Protein AF-A0A3M2M8I0-F1 (afdb_monomer)

Foldseek 3Di:
DDPDDDDDFDADDLVVLLVLLVVLLCVLPVPDCLSVVCVVLSSVLCVLLVSGNVSSNVLSVVCSVDVVPNPCSVVVSVVVSVVPPDPPDDDPPPPPPDDDDDD

Mean predicted aligned error: 13.21 Å

Structure (mmCIF, N/CA/C/O backbone):
data_AF-A0A3M2M8I0-F1
#
_entry.id   AF-A0A3M2M8I0-F1
#
loop_
_atom_site.group_PDB
_atom_site.id
_atom_site.type_symbol
_atom_site.label_atom_id
_atom_site.label_alt_id
_atom_site.label_comp_id
_atom_site.label_asym_id
_atom_site.label_entity_id
_atom_site.label_seq_id
_atom_site.pdbx_PDB_ins_code
_atom_site.Cartn_x
_atom_site.Cartn_y
_atom_site.Cartn_z
_atom_site.occupancy
_atom_site.B_iso_or_equiv
_atom_site.auth_seq_id
_atom_site.auth_comp_id
_atom_site.auth_asym_id
_atom_site.auth_atom_id
_atom_site.pdbx_PDB_model_num
ATOM 1 N N . MET A 1 1 ? 10.550 27.107 -19.461 1.00 54.69 1 MET A N 1
ATOM 2 C CA . MET A 1 1 ? 11.331 25.862 -19.621 1.00 54.69 1 MET A CA 1
ATOM 3 C C . MET A 1 1 ? 10.896 24.905 -18.528 1.00 54.69 1 MET A C 1
ATOM 5 O O . MET A 1 1 ? 10.875 25.328 -17.379 1.00 54.69 1 MET A O 1
ATOM 9 N N . LEU A 1 2 ? 10.477 23.684 -18.865 1.00 64.69 2 LEU A N 1
ATOM 10 C CA . LEU A 1 2 ? 10.094 22.686 -17.864 1.00 64.69 2 LEU A CA 1
ATOM 11 C C . LEU A 1 2 ? 11.384 22.098 -17.274 1.00 64.69 2 LEU A C 1
ATOM 13 O O . LEU A 1 2 ? 12.139 21.445 -17.990 1.00 64.69 2 LEU A O 1
ATOM 17 N N . ASN A 1 3 ? 11.668 22.367 -16.000 1.00 69.38 3 ASN A N 1
ATOM 18 C CA . ASN A 1 3 ? 12.804 21.767 -15.299 1.00 69.38 3 ASN A CA 1
ATOM 19 C C . ASN A 1 3 ? 12.430 20.347 -14.841 1.00 69.38 3 ASN A C 1
ATOM 21 O O . ASN A 1 3 ? 12.196 20.113 -13.658 1.00 69.38 3 ASN A O 1
ATOM 25 N N . ALA A 1 4 ? 12.287 19.423 -15.791 1.00 75.56 4 ALA A N 1
ATOM 26 C CA . ALA A 1 4 ? 12.035 18.017 -15.497 1.00 75.56 4 ALA A CA 1
ATOM 27 C C . ALA 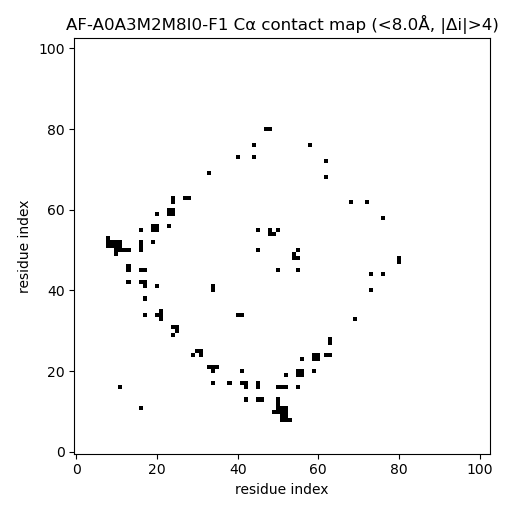A 1 4 ? 13.370 17.283 -15.304 1.00 75.56 4 ALA A C 1
ATOM 29 O O . ALA A 1 4 ? 14.261 17.372 -16.148 1.00 75.56 4 ALA A O 1
ATOM 30 N N . ARG A 1 5 ? 13.510 16.557 -14.190 1.00 66.75 5 ARG A N 1
ATOM 31 C CA . ARG A 1 5 ? 14.653 15.677 -13.917 1.00 66.75 5 ARG A CA 1
ATOM 32 C C . ARG A 1 5 ? 14.195 14.229 -14.016 1.00 66.75 5 ARG A C 1
ATOM 34 O O . ARG A 1 5 ? 13.157 13.885 -13.460 1.00 66.75 5 ARG A O 1
ATOM 41 N N . LEU A 1 6 ? 14.981 13.398 -14.696 1.00 63.91 6 LEU A N 1
ATOM 42 C CA . LEU A 1 6 ? 14.779 11.954 -14.687 1.00 63.91 6 LEU A CA 1
ATOM 43 C C . LEU A 1 6 ? 15.200 11.421 -13.311 1.00 63.91 6 LEU A C 1
ATOM 45 O O . LEU A 1 6 ? 16.358 11.570 -12.919 1.00 63.91 6 LEU A O 1
ATOM 49 N N . LEU A 1 7 ? 14.243 10.868 -12.574 1.00 67.94 7 LEU A N 1
ATOM 50 C CA . LEU A 1 7 ? 14.466 10.128 -11.337 1.00 67.94 7 LEU A CA 1
ATOM 51 C C . LEU A 1 7 ? 14.301 8.653 -11.671 1.00 67.94 7 LEU A C 1
ATOM 53 O O . LEU A 1 7 ? 13.223 8.243 -12.097 1.00 67.94 7 LEU A O 1
ATOM 57 N N . ASP A 1 8 ? 15.378 7.893 -11.508 1.00 58.31 8 ASP A N 1
ATOM 58 C CA . ASP A 1 8 ? 15.303 6.440 -11.561 1.00 58.31 8 ASP A CA 1
ATOM 59 C C . ASP A 1 8 ? 14.762 5.968 -10.212 1.00 58.31 8 ASP A C 1
ATOM 61 O O . ASP A 1 8 ? 15.422 6.102 -9.178 1.00 58.31 8 ASP A O 1
ATOM 65 N N . LEU A 1 9 ? 13.494 5.568 -10.211 1.00 67.31 9 LEU A N 1
ATOM 66 C CA . LEU A 1 9 ? 12.818 5.049 -9.034 1.00 67.31 9 LEU A CA 1
ATOM 67 C C . LEU A 1 9 ? 12.840 3.536 -9.159 1.00 67.31 9 LEU A C 1
ATOM 69 O O . LEU A 1 9 ? 12.106 2.971 -9.971 1.00 67.31 9 LEU A O 1
ATOM 73 N N . ASP A 1 10 ? 13.716 2.917 -8.375 1.00 69.19 10 ASP A N 1
ATOM 74 C CA . ASP A 1 10 ? 13.863 1.470 -8.355 1.00 69.19 10 ASP A CA 1
ATOM 75 C C . ASP A 1 10 ? 12.550 0.799 -7.925 1.00 69.19 10 ASP A C 1
ATOM 77 O O . ASP A 1 10 ? 11.731 1.380 -7.199 1.00 69.19 10 ASP A O 1
ATOM 81 N N . VAL A 1 11 ? 12.332 -0.419 -8.409 1.00 81.38 11 VAL A N 1
ATOM 82 C CA . VAL A 1 11 ? 11.110 -1.179 -8.125 1.00 81.38 11 VAL A CA 1
ATOM 83 C C . VAL A 1 11 ? 11.193 -1.726 -6.701 1.00 81.38 11 VAL A C 1
ATOM 85 O O . VAL A 1 11 ? 12.190 -2.342 -6.327 1.00 81.38 11 VAL A O 1
ATOM 88 N N . LEU A 1 12 ? 10.147 -1.511 -5.904 1.00 85.69 12 LEU A N 1
ATOM 89 C CA . LEU A 1 12 ? 10.071 -2.068 -4.556 1.00 85.69 12 LEU A CA 1
ATOM 90 C C . LEU A 1 12 ? 9.765 -3.567 -4.611 1.00 85.69 12 LEU A C 1
ATOM 92 O O . LEU A 1 12 ? 9.097 -4.058 -5.524 1.00 85.69 12 LEU A O 1
ATOM 96 N N . ASP A 1 13 ? 10.215 -4.298 -3.596 1.00 89.44 13 ASP A N 1
ATOM 97 C CA . ASP A 1 13 ? 9.662 -5.617 -3.326 1.00 89.44 13 ASP A CA 1
ATOM 98 C C . ASP A 1 13 ? 8.227 -5.496 -2.780 1.00 89.44 13 ASP A C 1
ATOM 100 O O . ASP A 1 13 ? 7.710 -4.410 -2.501 1.00 89.44 13 ASP A O 1
ATOM 104 N N . VAL A 1 14 ? 7.537 -6.632 -2.677 1.00 87.81 14 VAL A N 1
ATOM 105 C CA . VAL A 1 14 ? 6.124 -6.659 -2.269 1.00 87.81 14 VAL A CA 1
ATOM 106 C C . VAL A 1 14 ? 5.945 -6.063 -0.870 1.00 87.81 14 VAL A C 1
ATOM 108 O O . VAL A 1 14 ? 5.022 -5.285 -0.642 1.00 87.81 14 VAL A O 1
ATOM 111 N N . GLU A 1 15 ? 6.839 -6.410 0.053 1.00 92.12 15 GLU A N 1
ATOM 112 C CA . GLU A 1 15 ? 6.793 -5.980 1.451 1.00 92.12 15 GLU A CA 1
ATOM 113 C C . GLU A 1 15 ? 7.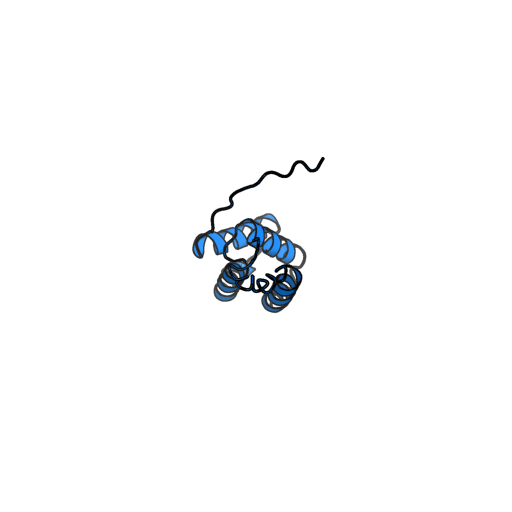030 -4.471 1.572 1.00 92.12 15 GLU A C 1
ATOM 115 O O . GLU A 1 15 ? 6.246 -3.777 2.219 1.00 92.12 15 GLU A O 1
ATOM 120 N N . GLY A 1 16 ? 8.038 -3.939 0.877 1.00 92.06 16 GLY A N 1
ATOM 121 C CA . GLY A 1 16 ? 8.328 -2.512 0.825 1.00 92.06 16 GLY A CA 1
ATOM 122 C C . GLY A 1 16 ? 7.216 -1.708 0.156 1.00 92.06 16 GLY A C 1
ATOM 123 O O . GLY A 1 16 ? 6.876 -0.621 0.623 1.00 92.06 16 GLY A O 1
ATOM 124 N N . ALA A 1 17 ? 6.592 -2.246 -0.893 1.00 90.62 17 ALA A N 1
ATOM 125 C CA . ALA A 1 17 ? 5.471 -1.591 -1.558 1.00 90.62 17 ALA A CA 1
ATOM 126 C C . ALA A 1 17 ? 4.230 -1.495 -0.655 1.00 90.62 17 ALA A C 1
ATOM 128 O O . ALA A 1 17 ? 3.602 -0.437 -0.584 1.00 90.62 17 ALA A O 1
ATOM 129 N N . VAL A 1 18 ? 3.890 -2.570 0.063 1.00 91.62 18 VAL A 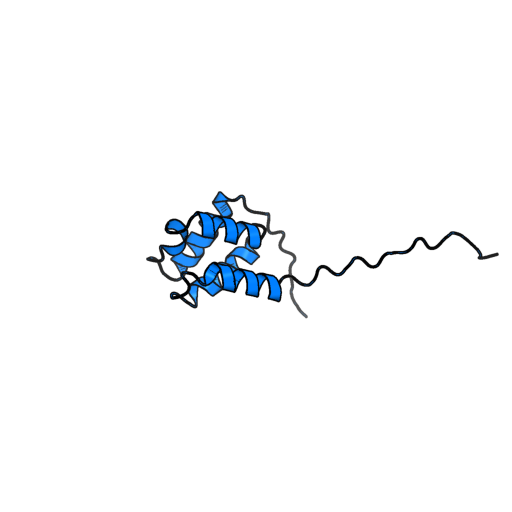N 1
ATOM 130 C CA . VAL A 1 18 ? 2.770 -2.572 1.019 1.00 91.62 18 VAL A CA 1
ATOM 131 C C . VAL A 1 18 ? 3.062 -1.654 2.208 1.00 91.62 18 VAL A C 1
ATOM 133 O O . VAL A 1 18 ? 2.202 -0.855 2.577 1.00 91.62 18 VAL A O 1
ATOM 136 N N . ALA A 1 19 ? 4.281 -1.691 2.752 1.00 93.25 19 ALA A N 1
ATOM 137 C CA . ALA A 1 19 ? 4.690 -0.808 3.843 1.00 93.25 19 ALA A CA 1
ATOM 138 C C . ALA A 1 19 ? 4.622 0.676 3.444 1.00 93.25 19 ALA A C 1
ATOM 140 O O . ALA A 1 19 ? 4.179 1.513 4.227 1.00 93.25 19 ALA A O 1
ATOM 141 N N . MET A 1 20 ? 4.999 1.011 2.207 1.00 91.69 20 MET A N 1
ATOM 142 C CA . MET A 1 20 ? 4.902 2.375 1.685 1.00 91.69 20 MET A CA 1
ATOM 143 C C . MET A 1 20 ? 3.451 2.857 1.564 1.00 91.69 20 MET A C 1
ATOM 145 O O . MET A 1 20 ? 3.170 4.016 1.877 1.00 91.69 20 MET A O 1
ATOM 149 N N . LEU A 1 21 ? 2.530 1.993 1.122 1.00 89.94 21 LEU A N 1
ATOM 150 C CA . LEU A 1 21 ? 1.098 2.313 1.077 1.00 89.94 21 LEU A CA 1
ATOM 151 C C . LEU A 1 21 ? 0.554 2.588 2.483 1.00 89.94 21 LEU A C 1
ATOM 153 O O . LEU A 1 21 ? -0.136 3.583 2.688 1.00 89.94 21 LEU A O 1
ATOM 157 N N . GLU A 1 22 ? 0.901 1.731 3.444 1.00 91.94 22 GLU A N 1
ATOM 158 C CA . GLU A 1 22 ? 0.487 1.866 4.842 1.00 91.94 22 GLU A CA 1
ATOM 159 C C . GLU A 1 22 ? 1.011 3.157 5.476 1.00 91.94 22 GLU A C 1
ATOM 161 O O . GLU A 1 22 ? 0.254 3.889 6.107 1.00 91.94 22 GLU A O 1
ATOM 166 N N . GLU A 1 23 ? 2.295 3.457 5.288 1.00 92.81 23 GLU A N 1
ATOM 167 C CA . GLU A 1 23 ? 2.916 4.674 5.811 1.00 92.81 23 GLU A CA 1
ATOM 168 C C . GLU A 1 23 ? 2.285 5.925 5.198 1.00 92.81 23 GLU A C 1
ATOM 170 O O . GLU A 1 23 ? 1.947 6.869 5.905 1.00 92.81 23 GLU A O 1
ATOM 175 N N . THR A 1 24 ? 2.068 5.926 3.881 1.00 90.69 24 THR A N 1
ATOM 176 C CA . THR A 1 24 ? 1.496 7.090 3.193 1.00 90.69 24 THR A CA 1
ATOM 177 C C . THR A 1 24 ? 0.076 7.385 3.675 1.00 90.69 24 THR A C 1
ATOM 179 O O . THR A 1 24 ? -0.276 8.549 3.856 1.00 90.69 24 THR A O 1
ATOM 182 N N . LEU A 1 25 ? -0.727 6.348 3.928 1.00 88.25 25 LEU A N 1
ATOM 183 C CA . LEU A 1 25 ? -2.063 6.517 4.496 1.00 88.25 25 LEU A CA 1
ATOM 184 C C . LEU A 1 25 ? -2.006 6.995 5.947 1.00 88.25 25 LEU A C 1
ATOM 186 O O . LEU A 1 25 ? -2.718 7.933 6.293 1.00 88.25 25 LEU A O 1
ATOM 190 N N . ARG A 1 26 ? -1.088 6.456 6.759 1.00 91.25 26 ARG A N 1
ATOM 191 C CA . ARG A 1 26 ? -0.894 6.897 8.150 1.00 91.25 26 ARG A CA 1
ATOM 192 C C . ARG A 1 26 ? -0.364 8.322 8.297 1.00 91.25 26 ARG A C 1
ATOM 194 O O . ARG A 1 26 ? -0.636 8.973 9.302 1.00 91.25 26 ARG A O 1
ATOM 201 N N . ILE A 1 27 ? 0.353 8.838 7.300 1.00 90.88 27 ILE A N 1
ATOM 202 C CA . ILE A 1 27 ? 0.727 10.259 7.240 1.00 90.88 27 ILE A CA 1
ATOM 203 C C . ILE A 1 27 ? -0.519 11.150 7.112 1.00 90.88 27 ILE A C 1
ATOM 205 O O . ILE A 1 27 ? -0.542 12.241 7.685 1.00 90.88 27 ILE A O 1
ATOM 209 N N . ALA A 1 28 ? -1.533 10.712 6.360 1.00 86.81 28 ALA A N 1
ATOM 210 C CA . ALA A 1 28 ? -2.773 11.463 6.171 1.00 86.81 28 ALA A CA 1
ATOM 211 C C . ALA A 1 28 ? -3.758 11.279 7.338 1.00 86.81 28 ALA A C 1
ATOM 213 O O . ALA A 1 28 ? -4.346 12.257 7.797 1.00 86.81 28 ALA A O 1
ATOM 214 N N . ASP A 1 29 ? -3.900 10.049 7.832 1.00 87.25 29 ASP A N 1
ATOM 215 C CA . ASP A 1 29 ? -4.703 9.690 9.000 1.00 87.25 29 ASP A CA 1
ATOM 216 C C . ASP A 1 29 ? -3.957 8.634 9.840 1.00 87.25 29 ASP A C 1
ATOM 218 O O . ASP A 1 29 ? -3.898 7.467 9.445 1.00 87.25 29 ASP A O 1
ATOM 222 N N . PRO A 1 30 ? -3.388 9.007 11.004 1.00 92.00 30 PRO A N 1
ATOM 223 C CA . PRO A 1 30 ? -2.612 8.095 11.846 1.00 92.00 30 PRO A CA 1
ATOM 224 C C . PRO A 1 30 ? -3.353 6.831 12.298 1.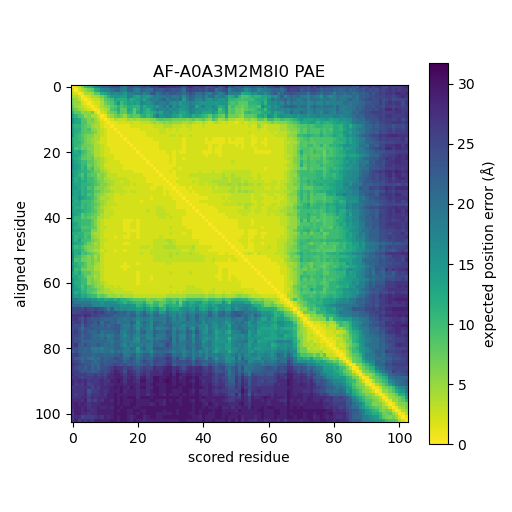00 92.00 30 PRO A C 1
ATOM 226 O O . PRO A 1 30 ? -2.696 5.834 12.606 1.00 92.00 30 PRO A O 1
ATOM 229 N N . ASP A 1 31 ? -4.688 6.868 12.338 1.00 90.31 31 ASP A N 1
ATOM 230 C CA . ASP A 1 31 ? -5.537 5.752 12.758 1.00 90.31 31 A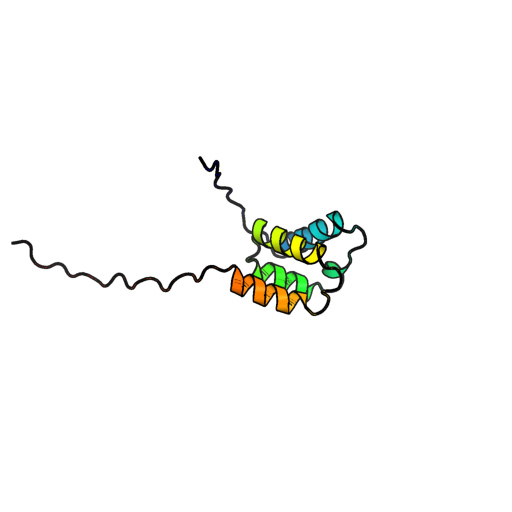SP A CA 1
ATOM 231 C C . ASP A 1 31 ? -6.043 4.909 11.564 1.00 90.31 31 ASP A C 1
ATOM 233 O O . ASP A 1 31 ? -6.826 3.968 11.746 1.00 90.31 31 ASP A O 1
ATOM 237 N N . ASP A 1 32 ? -5.581 5.191 10.338 1.00 86.31 32 ASP A N 1
ATOM 238 C CA . ASP A 1 32 ? -5.936 4.422 9.147 1.00 86.31 32 ASP A CA 1
ATOM 239 C C . ASP A 1 32 ? -5.389 2.988 9.222 1.00 86.31 32 ASP A C 1
ATOM 241 O O . ASP A 1 32 ? -4.183 2.729 9.231 1.00 86.31 32 ASP A O 1
ATOM 245 N N . THR A 1 33 ? -6.312 2.028 9.249 1.00 87.94 33 THR A N 1
ATOM 246 C CA . THR A 1 33 ? -6.025 0.592 9.352 1.00 87.94 33 THR A CA 1
ATOM 247 C C . THR A 1 33 ? -6.374 -0.179 8.080 1.00 87.94 33 THR A C 1
ATOM 249 O O . THR A 1 33 ? -6.325 -1.408 8.076 1.00 87.94 33 THR A O 1
ATOM 252 N N . ARG A 1 34 ? -6.703 0.501 6.973 1.00 85.06 34 ARG A N 1
ATOM 253 C CA . ARG A 1 34 ? -7.202 -0.146 5.747 1.00 85.06 34 ARG A CA 1
ATOM 254 C C . ARG A 1 34 ? -6.190 -1.111 5.126 1.00 85.06 34 ARG A C 1
ATOM 256 O O . ARG A 1 34 ? -6.577 -2.188 4.684 1.00 85.06 34 ARG A O 1
ATOM 263 N N . ILE A 1 35 ? -4.901 -0.768 5.142 1.00 87.31 35 ILE A N 1
ATOM 264 C CA . ILE A 1 35 ? -3.830 -1.635 4.621 1.00 87.31 35 ILE A CA 1
ATOM 265 C C . ILE A 1 35 ? -3.629 -2.898 5.474 1.00 87.31 35 ILE A C 1
ATOM 267 O O . ILE A 1 35 ? -3.712 -3.992 4.911 1.00 87.31 35 ILE A O 1
ATOM 271 N N . PRO A 1 36 ? -3.426 -2.817 6.806 1.00 87.69 36 PRO A N 1
ATOM 272 C CA . PRO A 1 36 ? -3.312 -4.022 7.628 1.00 87.69 36 PRO A CA 1
ATOM 273 C C . PRO A 1 36 ? -4.622 -4.825 7.722 1.00 87.69 36 PRO A C 1
ATOM 275 O O . PRO A 1 36 ? -4.571 -6.029 7.971 1.00 87.69 36 PRO A O 1
ATOM 278 N N . ALA A 1 37 ? -5.788 -4.202 7.506 1.00 88.38 37 ALA A N 1
ATOM 279 C CA . ALA A 1 37 ? -7.083 -4.886 7.484 1.00 88.38 37 ALA A CA 1
ATOM 280 C C . ALA A 1 37 ? -7.333 -5.702 6.198 1.00 88.38 37 ALA A C 1
ATOM 282 O O . ALA A 1 37 ? -8.060 -6.696 6.253 1.00 88.38 37 ALA A O 1
ATOM 283 N N . ASP A 1 38 ? -6.733 -5.325 5.061 1.00 86.31 38 ASP A N 1
ATOM 284 C CA . ASP A 1 38 ? -6.814 -6.062 3.790 1.00 86.31 38 ASP A CA 1
ATOM 285 C C . ASP A 1 38 ? -5.425 -6.248 3.139 1.00 86.31 38 ASP A C 1
ATOM 287 O O . ASP A 1 38 ? -5.105 -5.622 2.120 1.00 86.31 38 ASP A O 1
ATOM 291 N N . PRO A 1 39 ? -4.585 -7.153 3.679 1.00 85.44 39 PRO A N 1
ATOM 292 C CA . PRO A 1 39 ? -3.244 -7.390 3.146 1.00 85.44 39 PRO A CA 1
ATOM 293 C C . PRO A 1 39 ? -3.263 -7.970 1.723 1.00 85.44 39 PRO A C 1
ATOM 295 O O . PRO A 1 39 ? -2.335 -7.748 0.945 1.00 85.44 39 PRO A O 1
ATOM 298 N N . VAL A 1 40 ? -4.323 -8.698 1.351 1.00 85.38 40 VAL A N 1
ATOM 299 C CA . VAL A 1 40 ? -4.474 -9.265 0.002 1.00 85.38 40 VAL A CA 1
ATOM 300 C C . VAL A 1 40 ? -4.787 -8.160 -1.005 1.00 85.38 40 VAL A C 1
ATOM 302 O O . VAL A 1 40 ? -4.175 -8.109 -2.073 1.00 85.38 40 VAL A O 1
ATOM 305 N N . GLY A 1 41 ? -5.707 -7.254 -0.665 1.00 85.44 41 GLY A N 1
ATOM 306 C CA . GLY A 1 41 ? -6.013 -6.076 -1.470 1.00 85.44 41 GLY A CA 1
ATOM 307 C C . GLY A 1 41 ? -4.817 -5.138 -1.608 1.00 85.44 41 GLY A C 1
ATOM 308 O O . GLY A 1 41 ? -4.554 -4.660 -2.711 1.00 85.44 41 GLY A O 1
ATOM 309 N N . ALA A 1 42 ? -4.049 -4.939 -0.536 1.00 87.56 42 ALA A N 1
ATOM 310 C CA . ALA A 1 42 ? -2.835 -4.126 -0.555 1.00 87.56 42 ALA A CA 1
ATOM 311 C C . ALA A 1 42 ? -1.745 -4.709 -1.473 1.00 87.56 42 ALA A C 1
ATOM 313 O O . ALA A 1 42 ? -1.145 -3.979 -2.263 1.00 87.56 42 ALA A O 1
ATOM 314 N N . ALA A 1 43 ? -1.521 -6.026 -1.434 1.00 86.25 43 ALA A N 1
ATOM 315 C CA . ALA A 1 43 ? -0.565 -6.685 -2.324 1.00 86.25 43 ALA A CA 1
ATOM 316 C C . ALA A 1 43 ? -0.996 -6.603 -3.801 1.00 86.25 43 ALA A C 1
ATOM 318 O O . ALA A 1 43 ? -0.174 -6.360 -4.685 1.00 86.25 43 ALA A O 1
ATOM 319 N N . GLU A 1 44 ? -2.291 -6.763 -4.081 1.00 85.81 44 GLU A N 1
ATOM 320 C CA . GLU A 1 44 ? -2.836 -6.639 -5.436 1.00 85.81 44 GLU A CA 1
ATOM 321 C C . GLU A 1 44 ? -2.738 -5.202 -5.966 1.00 85.81 44 GLU A C 1
ATOM 323 O O . GLU A 1 44 ? -2.369 -4.986 -7.121 1.00 85.81 44 GLU A O 1
ATOM 328 N N . LEU A 1 45 ? -3.019 -4.218 -5.111 1.00 83.25 45 LEU A N 1
ATOM 329 C CA . LEU A 1 45 ? -2.796 -2.802 -5.382 1.00 83.25 45 LEU A CA 1
ATOM 330 C C . LEU A 1 45 ? -1.332 -2.552 -5.761 1.00 83.25 45 LEU A C 1
ATOM 332 O O . LEU A 1 45 ? -1.051 -2.024 -6.840 1.00 83.25 45 LEU A O 1
ATOM 336 N N . ALA A 1 46 ? -0.398 -3.017 -4.931 1.00 87.06 46 ALA A N 1
ATOM 337 C CA . ALA A 1 46 ? 1.025 -2.876 -5.197 1.00 87.06 46 ALA A CA 1
ATOM 338 C C . ALA A 1 46 ? 1.438 -3.503 -6.538 1.00 87.06 46 ALA A C 1
ATOM 340 O O . ALA A 1 46 ? 2.173 -2.892 -7.321 1.00 87.06 46 ALA A O 1
ATOM 341 N N . ARG A 1 47 ? 0.883 -4.678 -6.856 1.00 86.25 47 ARG A N 1
ATOM 342 C CA . ARG A 1 47 ? 1.093 -5.369 -8.130 1.00 86.25 47 ARG A CA 1
ATOM 343 C C . ARG A 1 47 ? 0.566 -4.574 -9.327 1.00 86.25 47 ARG A C 1
ATOM 345 O O . ARG A 1 47 ? 1.243 -4.515 -10.351 1.00 86.25 47 ARG A O 1
ATOM 352 N N . VAL A 1 48 ? -0.621 -3.969 -9.229 1.00 84.62 48 VAL A N 1
ATOM 353 C CA . VAL A 1 48 ? -1.195 -3.120 -10.293 1.00 84.62 48 VAL A CA 1
ATOM 354 C C . VAL A 1 48 ? -0.346 -1.869 -10.520 1.00 84.62 48 VAL A C 1
ATOM 356 O O . VAL A 1 48 ? -0.124 -1.485 -11.666 1.00 84.62 48 VAL A O 1
ATOM 359 N N . CYS A 1 49 ? 0.198 -1.286 -9.453 1.00 83.94 49 CYS A N 1
ATOM 360 C CA . CYS A 1 49 ? 1.149 -0.175 -9.520 1.00 83.94 49 CYS A CA 1
ATOM 361 C C . CYS A 1 49 ? 2.536 -0.583 -10.054 1.00 83.94 49 CYS A C 1
ATOM 363 O O . CYS A 1 49 ? 3.424 0.264 -10.159 1.00 83.94 49 CYS A O 1
ATOM 365 N N . GLY A 1 50 ? 2.752 -1.867 -10.366 1.00 85.25 50 GLY A N 1
ATOM 366 C CA . GLY A 1 50 ? 4.044 -2.392 -10.806 1.00 85.25 50 GLY A CA 1
ATOM 367 C C . GLY A 1 50 ? 5.141 -2.248 -9.752 1.00 85.25 50 GLY A C 1
ATOM 368 O O . GLY A 1 50 ? 6.312 -2.220 -10.116 1.00 85.25 50 GLY A O 1
ATOM 369 N N . TYR A 1 51 ? 4.761 -2.112 -8.477 1.00 86.19 51 TYR A N 1
ATOM 370 C CA . TYR A 1 51 ? 5.650 -1.844 -7.343 1.00 86.19 51 TYR A CA 1
ATOM 371 C C . TYR A 1 51 ? 6.529 -0.590 -7.510 1.00 86.19 51 TYR A C 1
ATOM 373 O O . TYR A 1 51 ? 7.581 -0.462 -6.886 1.00 86.19 51 TYR A O 1
ATOM 381 N N . LEU A 1 52 ? 6.101 0.355 -8.352 1.00 88.94 52 LEU A N 1
ATOM 382 C CA . LEU A 1 52 ? 6.818 1.606 -8.575 1.00 88.94 52 LEU A CA 1
ATOM 383 C C . LEU A 1 52 ? 6.483 2.613 -7.465 1.00 88.94 52 LEU A C 1
ATOM 385 O O . LEU A 1 52 ? 5.300 2.931 -7.294 1.00 88.94 52 LEU A O 1
ATOM 389 N N . PRO A 1 53 ? 7.484 3.196 -6.776 1.00 86.38 53 PRO A N 1
ATOM 390 C CA . PRO A 1 53 ? 7.256 4.128 -5.670 1.00 86.38 53 PRO A CA 1
ATOM 391 C C . PRO A 1 53 ? 6.292 5.268 -6.016 1.00 86.38 53 PRO A C 1
ATOM 393 O O . PRO A 1 53 ? 5.351 5.544 -5.277 1.00 86.38 53 PRO A O 1
ATOM 396 N N . LEU A 1 54 ? 6.468 5.899 -7.181 1.00 85.12 54 LEU A N 1
ATOM 397 C CA . LEU A 1 54 ? 5.618 7.019 -7.592 1.00 85.12 54 LEU A CA 1
ATOM 398 C C . LEU A 1 54 ? 4.159 6.599 -7.828 1.00 85.12 54 LEU A C 1
ATOM 400 O O . LEU A 1 54 ? 3.242 7.327 -7.456 1.00 85.12 54 LEU A O 1
ATOM 404 N N . ALA A 1 55 ? 3.935 5.424 -8.422 1.00 86.00 55 ALA A N 1
ATOM 405 C CA . ALA A 1 55 ? 2.587 4.921 -8.679 1.00 86.00 55 ALA A CA 1
ATOM 406 C C . ALA A 1 55 ? 1.856 4.580 -7.370 1.00 86.00 55 ALA A C 1
ATOM 408 O O . ALA A 1 55 ? 0.673 4.888 -7.232 1.00 86.00 55 ALA A O 1
ATOM 409 N N . LEU A 1 56 ? 2.572 3.999 -6.401 1.00 87.38 56 LEU A N 1
ATOM 410 C CA . LEU A 1 56 ? 2.048 3.696 -5.067 1.00 87.38 56 LEU A CA 1
ATOM 411 C C . LEU A 1 56 ? 1.666 4.971 -4.309 1.00 87.38 56 LEU A C 1
ATOM 413 O O . LEU A 1 56 ? 0.596 5.028 -3.713 1.00 87.38 56 LEU A O 1
ATOM 417 N N . GLN A 1 57 ? 2.505 6.008 -4.379 1.00 87.62 57 GLN A N 1
ATOM 418 C CA . GLN A 1 57 ? 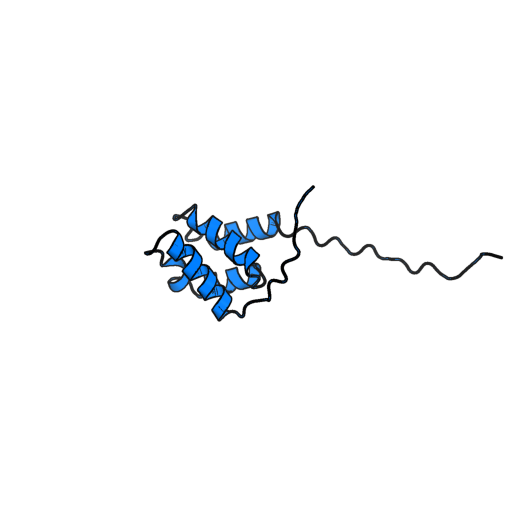2.245 7.297 -3.732 1.00 87.62 57 GLN A CA 1
ATOM 419 C C . GLN A 1 57 ? 0.974 7.967 -4.256 1.00 87.62 57 GLN A C 1
ATOM 421 O O . GLN A 1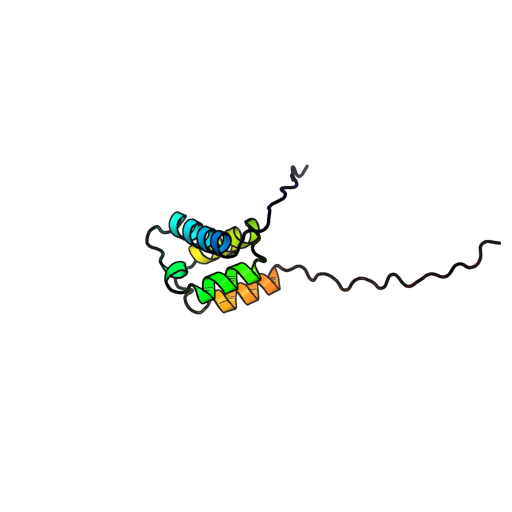 57 ? 0.159 8.439 -3.468 1.00 87.62 57 GLN A O 1
ATOM 426 N N . ILE A 1 58 ? 0.782 7.978 -5.578 1.00 84.88 58 ILE A N 1
ATOM 427 C CA . ILE A 1 58 ? -0.429 8.535 -6.192 1.00 84.88 58 ILE A CA 1
ATOM 428 C C . ILE A 1 58 ? -1.661 7.739 -5.749 1.00 84.88 58 ILE A C 1
ATOM 430 O O . ILE A 1 58 ? -2.664 8.331 -5.359 1.00 84.88 58 ILE A O 1
ATOM 434 N N . ALA A 1 59 ? -1.588 6.406 -5.768 1.00 85.19 59 ALA A N 1
ATOM 435 C CA . ALA A 1 59 ? -2.699 5.564 -5.339 1.00 85.19 59 ALA A CA 1
ATOM 436 C C . ALA A 1 59 ? -3.058 5.782 -3.859 1.00 85.19 59 ALA A C 1
ATOM 438 O O . ALA A 1 59 ? -4.234 5.913 -3.532 1.00 85.19 59 ALA A O 1
ATOM 439 N N . ALA A 1 60 ? -2.063 5.869 -2.974 1.00 85.69 60 ALA A N 1
ATOM 440 C CA . ALA A 1 60 ? -2.282 6.130 -1.554 1.00 85.69 60 ALA A CA 1
ATOM 441 C C . ALA A 1 60 ? -2.854 7.531 -1.292 1.00 85.69 60 ALA A C 1
ATOM 443 O O . ALA A 1 60 ? -3.764 7.663 -0.481 1.00 85.69 60 ALA A O 1
ATOM 444 N N . ALA A 1 61 ? -2.392 8.562 -2.007 1.00 84.19 61 ALA A N 1
ATOM 445 C CA . ALA A 1 61 ? -2.949 9.910 -1.896 1.00 84.19 61 ALA A CA 1
ATOM 446 C C . ALA A 1 61 ? -4.442 9.944 -2.268 1.00 84.19 61 ALA A C 1
ATOM 448 O O . ALA A 1 61 ? -5.248 10.517 -1.542 1.00 84.19 61 ALA A O 1
ATOM 449 N N . LEU A 1 62 ? -4.827 9.255 -3.346 1.00 82.56 62 LEU A N 1
ATOM 450 C CA . LEU A 1 62 ? -6.231 9.147 -3.756 1.00 82.56 62 LEU A CA 1
ATOM 451 C C . LEU A 1 62 ? -7.086 8.374 -2.743 1.00 82.56 62 LEU A C 1
ATOM 453 O O . LEU A 1 62 ? -8.260 8.680 -2.559 1.00 82.56 62 LEU A O 1
ATOM 457 N N . LEU A 1 63 ? -6.509 7.376 -2.072 1.00 80.25 63 LEU A N 1
ATOM 458 C CA . LEU A 1 63 ? -7.180 6.645 -0.995 1.00 80.25 63 LEU A CA 1
ATOM 459 C C . LEU A 1 63 ? -7.323 7.471 0.287 1.00 80.25 63 LEU A C 1
ATOM 461 O O . LEU A 1 63 ? -8.301 7.304 1.017 1.00 80.25 63 LEU A O 1
ATOM 465 N N . ALA A 1 64 ? -6.365 8.351 0.568 1.00 82.75 64 ALA A N 1
ATOM 466 C CA . ALA A 1 64 ? -6.422 9.274 1.694 1.00 82.75 64 ALA A CA 1
ATOM 467 C C . ALA A 1 64 ? -7.506 10.350 1.510 1.00 82.75 64 ALA A C 1
ATOM 469 O O . ALA A 1 64 ? -8.132 10.753 2.486 1.00 82.75 64 ALA A O 1
ATOM 470 N N . GLU A 1 65 ? -7.751 10.797 0.274 1.00 77.62 65 GLU A N 1
ATOM 471 C CA . GLU A 1 65 ? -8.778 11.805 -0.030 1.00 77.62 65 GLU A CA 1
ATOM 472 C C . GLU A 1 65 ? -10.218 11.311 0.194 1.00 77.62 65 GLU A C 1
ATOM 474 O O . GLU A 1 65 ? -11.102 12.132 0.436 1.00 77.62 65 GLU A O 1
ATOM 479 N N . ASP A 1 66 ? -10.466 9.997 0.149 1.00 70.69 66 ASP A N 1
ATOM 480 C CA . ASP A 1 66 ? -11.808 9.429 0.318 1.00 70.69 66 ASP A CA 1
ATOM 481 C C . ASP A 1 66 ? -11.796 8.179 1.237 1.00 70.69 66 ASP A C 1
ATOM 483 O O . ASP A 1 66 ? -11.479 7.060 0.800 1.00 70.69 66 ASP A O 1
ATOM 487 N N . PRO A 1 67 ? -12.124 8.369 2.533 1.00 62.66 67 PRO A N 1
ATOM 488 C CA . PRO A 1 67 ? -12.103 7.327 3.564 1.00 62.66 67 PRO A CA 1
ATOM 489 C C . PRO A 1 67 ? -13.156 6.220 3.392 1.00 62.66 67 PRO A C 1
ATOM 491 O O . PRO A 1 67 ? -12.952 5.110 3.888 1.00 62.66 67 PRO A O 1
ATOM 494 N N . ASP A 1 68 ? -14.259 6.481 2.679 1.00 61.16 68 ASP A N 1
ATOM 495 C CA . ASP A 1 68 ? -15.392 5.549 2.556 1.00 61.16 68 ASP A CA 1
ATOM 496 C C . ASP A 1 68 ? -15.157 4.459 1.491 1.00 61.16 68 ASP A C 1
ATOM 498 O O . ASP A 1 68 ? -15.895 3.468 1.397 1.00 61.16 68 ASP A O 1
ATOM 502 N N . HIS A 1 69 ? -14.087 4.570 0.703 1.00 59.31 69 HIS A N 1
ATOM 503 C CA . HIS A 1 69 ? -13.673 3.537 -0.237 1.00 59.31 69 HIS A CA 1
ATOM 504 C C . HIS A 1 69 ? -13.123 2.301 0.495 1.00 59.31 69 HIS A C 1
ATOM 506 O O . HIS A 1 69 ? -11.922 2.162 0.694 1.00 59.31 69 HIS A O 1
ATOM 512 N N . THR A 1 70 ? -13.989 1.355 0.861 1.00 54.84 70 THR A N 1
ATOM 513 C CA . THR A 1 70 ? -13.585 0.071 1.483 1.00 54.84 70 THR A CA 1
ATOM 514 C C . THR A 1 70 ? -14.012 -1.191 0.709 1.00 54.84 70 THR A C 1
ATOM 516 O O . THR A 1 70 ? -13.468 -2.262 0.957 1.00 54.84 70 THR A O 1
ATOM 519 N N . PRO A 1 71 ? -14.874 -1.107 -0.323 1.00 48.16 71 PRO A N 1
ATOM 520 C CA . PRO A 1 71 ? -14.914 -2.110 -1.413 1.00 48.16 71 PRO A CA 1
ATOM 521 C C . PRO A 1 71 ? -14.498 -1.541 -2.784 1.00 48.16 71 PRO A C 1
ATOM 523 O O . PRO A 1 71 ? -14.135 -2.278 -3.704 1.00 48.16 71 PRO A O 1
ATOM 526 N N . ALA A 1 72 ? -14.547 -0.215 -2.919 1.00 51.53 72 ALA A N 1
ATOM 527 C CA . ALA A 1 72 ? -14.325 0.518 -4.158 1.00 51.53 72 ALA A CA 1
ATOM 528 C C . ALA A 1 72 ? -12.845 0.676 -4.519 1.00 51.53 72 ALA A C 1
ATOM 530 O O . ALA A 1 72 ? -12.563 0.833 -5.697 1.00 51.53 72 ALA A O 1
ATOM 531 N N . VAL A 1 73 ? -11.903 0.536 -3.575 1.00 48.62 73 VAL A N 1
ATOM 532 C CA . VAL A 1 73 ? -10.447 0.612 -3.834 1.00 48.62 73 VAL A CA 1
ATOM 533 C C . VAL A 1 73 ? -10.043 -0.257 -5.021 1.00 48.62 73 VAL A C 1
ATOM 535 O O . VAL A 1 73 ? -9.338 0.199 -5.908 1.00 48.62 73 VAL A O 1
ATOM 538 N N . ARG A 1 74 ? -10.581 -1.478 -5.113 1.00 51.03 74 ARG A N 1
ATOM 539 C CA . ARG A 1 74 ? -10.326 -2.420 -6.216 1.00 51.03 74 ARG A CA 1
ATOM 540 C C . ARG A 1 74 ? -10.909 -1.972 -7.563 1.00 51.03 74 ARG A C 1
ATOM 542 O O . ARG A 1 74 ? -10.313 -2.247 -8.602 1.00 51.03 74 ARG A O 1
ATOM 549 N N . SER A 1 75 ? -12.087 -1.345 -7.556 1.00 48.38 75 SER A N 1
ATOM 550 C CA . SER A 1 75 ? -12.758 -0.819 -8.757 1.00 48.38 75 SER A CA 1
ATOM 551 C C . SER A 1 75 ? -12.104 0.479 -9.207 1.00 48.38 75 SER A C 1
ATOM 553 O O . SER A 1 75 ? -11.673 0.581 -10.346 1.00 48.38 75 SER A O 1
ATOM 555 N N . ALA A 1 76 ? -11.941 1.420 -8.282 1.00 52.22 76 ALA A N 1
ATOM 556 C CA . ALA A 1 76 ? -11.319 2.712 -8.487 1.00 52.22 76 ALA A CA 1
ATOM 557 C C . ALA A 1 76 ? -9.874 2.563 -8.964 1.00 52.22 76 ALA A C 1
ATOM 559 O O . ALA A 1 76 ? -9.495 3.242 -9.906 1.00 52.22 76 ALA A O 1
ATOM 560 N N . LEU A 1 77 ? -9.086 1.619 -8.433 1.00 57.16 77 LEU A N 1
ATOM 561 C CA . LEU A 1 77 ? -7.759 1.343 -8.989 1.00 57.16 77 LEU A CA 1
ATOM 562 C C . LEU A 1 77 ? -7.781 0.680 -10.355 1.00 57.16 77 LEU A C 1
ATOM 564 O O . LEU A 1 77 ? -6.901 0.962 -11.160 1.00 57.16 77 LEU A O 1
ATOM 568 N N . LYS A 1 78 ? -8.761 -0.179 -10.648 1.00 54.25 78 LYS A N 1
ATOM 569 C CA . LYS A 1 78 ? -8.941 -0.690 -12.013 1.00 54.25 78 LYS A CA 1
ATOM 570 C C . LYS A 1 78 ? -9.274 0.439 -12.982 1.00 54.25 78 LYS A C 1
ATOM 572 O O . LYS A 1 78 ? -8.720 0.464 -14.077 1.00 54.25 78 LYS A O 1
ATOM 577 N N . ASP A 1 79 ? -10.134 1.362 -12.578 1.00 54.38 79 ASP A N 1
ATOM 578 C CA . ASP A 1 79 ? -10.570 2.486 -13.400 1.00 54.38 79 ASP A CA 1
ATOM 579 C C . ASP A 1 79 ? -9.450 3.524 -13.560 1.00 54.38 79 ASP A C 1
ATOM 581 O O . ASP A 1 79 ? -9.204 3.998 -14.667 1.00 54.38 79 ASP A O 1
ATOM 585 N N . LEU A 1 80 ? -8.682 3.787 -12.501 1.00 57.03 80 LEU A N 1
ATOM 586 C CA . LEU A 1 80 ? -7.522 4.675 -12.520 1.00 57.03 80 LEU A CA 1
ATOM 587 C C . LEU A 1 80 ? -6.353 4.072 -13.312 1.00 57.03 80 LEU A C 1
ATOM 589 O O . LEU A 1 80 ? -5.752 4.756 -14.135 1.00 57.03 80 LEU A O 1
ATOM 593 N N . ALA A 1 81 ? -6.065 2.777 -13.145 1.00 55.06 81 ALA A N 1
ATOM 594 C CA . ALA A 1 81 ? -5.082 2.068 -13.965 1.00 55.06 81 ALA A CA 1
ATOM 595 C C . ALA A 1 81 ? -5.496 2.059 -15.442 1.00 55.06 81 ALA A C 1
ATOM 597 O O . ALA A 1 81 ? -4.653 2.239 -16.315 1.00 55.06 81 ALA A O 1
ATOM 598 N N . ARG A 1 82 ? -6.794 1.920 -15.739 1.00 54.22 82 ARG A N 1
ATOM 599 C CA . ARG A 1 82 ? -7.326 2.029 -17.104 1.00 54.22 82 ARG A CA 1
ATOM 600 C C . ARG A 1 82 ? -7.230 3.451 -17.664 1.00 54.22 82 ARG A C 1
ATOM 602 O O . ARG A 1 82 ? -7.040 3.603 -18.864 1.00 54.22 82 ARG A O 1
ATOM 609 N N . ALA A 1 83 ? -7.360 4.473 -16.820 1.00 52.34 83 ALA A N 1
ATOM 610 C CA . ALA A 1 83 ? -7.286 5.877 -17.217 1.00 52.34 83 ALA A CA 1
ATOM 611 C C . ALA A 1 83 ? -5.846 6.420 -17.327 1.00 52.34 83 ALA A C 1
ATOM 613 O O . ALA A 1 83 ? -5.627 7.408 -18.030 1.00 52.34 83 ALA A O 1
ATOM 614 N N . HIS A 1 84 ? -4.869 5.826 -16.628 1.00 47.81 84 HIS A N 1
ATOM 615 C CA . HIS A 1 84 ? -3.499 6.357 -16.517 1.00 47.81 84 HIS A CA 1
ATOM 616 C C . HIS A 1 84 ? -2.384 5.424 -17.001 1.00 47.81 84 HIS A C 1
ATOM 618 O O . HIS A 1 84 ? -1.257 5.889 -17.191 1.00 47.81 84 HIS A O 1
ATOM 624 N N . LEU A 1 85 ? -2.667 4.155 -17.314 1.00 48.31 85 LEU A N 1
ATOM 625 C CA . LEU A 1 85 ? -1.813 3.407 -18.231 1.00 48.31 85 LEU A CA 1
ATOM 626 C C . LEU A 1 85 ? -2.116 3.919 -19.636 1.00 48.31 85 LEU A C 1
ATOM 628 O O . LEU A 1 85 ? -3.041 3.451 -20.295 1.00 48.31 85 LEU A O 1
ATOM 632 N N . ILE A 1 86 ? -1.329 4.907 -20.071 1.00 44.97 86 ILE A N 1
ATOM 633 C CA . ILE A 1 86 ? -1.129 5.226 -21.486 1.00 44.97 86 ILE A CA 1
ATOM 634 C C . ILE A 1 86 ? -1.121 3.896 -22.230 1.00 44.97 86 ILE A C 1
ATOM 636 O O . ILE A 1 86 ? -0.296 3.033 -21.915 1.00 44.97 86 ILE A O 1
ATOM 640 N N . GLU A 1 87 ? -2.066 3.726 -23.159 1.00 43.53 87 GLU A N 1
ATOM 641 C CA . GLU A 1 87 ? -2.051 2.657 -24.144 1.00 43.53 87 GLU A CA 1
ATOM 642 C C . GLU A 1 87 ? -0.606 2.539 -24.626 1.00 43.53 87 GLU A C 1
ATOM 644 O O . GLU A 1 87 ? -0.107 3.411 -25.342 1.00 43.53 87 GLU A O 1
ATOM 649 N N . ARG A 1 88 ? 0.116 1.509 -24.159 1.00 43.03 88 ARG A N 1
ATOM 650 C CA . ARG A 1 88 ? 1.360 1.093 -24.791 1.00 43.03 88 ARG A CA 1
ATOM 651 C C . ARG A 1 88 ? 0.914 0.722 -26.185 1.00 43.03 88 ARG A C 1
ATOM 653 O O . ARG A 1 88 ? 0.392 -0.372 -26.388 1.00 43.03 88 ARG A O 1
ATOM 660 N N . GLY A 1 89 ? 1.006 1.703 -27.078 1.00 38.69 89 GLY A N 1
ATOM 661 C CA . GLY A 1 89 ? 0.609 1.571 -28.454 1.00 38.69 89 GLY A CA 1
ATOM 662 C C . GLY A 1 89 ? 1.194 0.269 -28.947 1.00 38.69 89 GLY A C 1
ATOM 663 O O . GLY A 1 89 ? 2.381 -0.001 -28.747 1.00 38.69 89 GLY A O 1
ATOM 664 N N . THR A 1 90 ? 0.321 -0.547 -29.527 1.00 49.22 90 THR A N 1
ATOM 665 C CA . THR A 1 90 ? 0.644 -1.402 -30.657 1.00 49.22 90 THR A CA 1
ATOM 666 C C . THR A 1 90 ? 1.946 -0.915 -31.273 1.00 49.22 90 THR A C 1
ATOM 668 O O . THR A 1 90 ? 1.988 0.181 -31.837 1.00 49.22 90 THR A O 1
ATOM 671 N N . THR A 1 91 ? 3.025 -1.674 -31.087 1.00 51.50 91 THR A N 1
ATOM 672 C CA . THR A 1 91 ? 4.253 -1.438 -31.837 1.00 51.50 91 THR A CA 1
ATOM 673 C C . THR A 1 91 ? 3.831 -1.332 -33.297 1.00 51.50 91 THR A C 1
ATOM 675 O O . THR A 1 91 ? 3.206 -2.283 -33.783 1.00 51.50 91 THR A O 1
ATOM 678 N N . PRO A 1 92 ? 4.076 -0.215 -34.003 1.00 46.28 92 PRO A N 1
ATOM 679 C CA . PRO A 1 92 ? 3.951 -0.265 -35.440 1.00 46.28 92 PRO A CA 1
ATOM 680 C C . PRO A 1 92 ? 4.942 -1.333 -35.881 1.00 46.28 92 PRO A C 1
ATOM 682 O O . PRO A 1 92 ? 6.128 -1.258 -35.553 1.00 46.28 92 PRO A O 1
ATOM 685 N N . ASP A 1 93 ? 4.410 -2.364 -36.529 1.00 49.47 93 ASP A N 1
ATOM 686 C CA . ASP A 1 93 ? 5.168 -3.290 -37.348 1.00 49.47 93 ASP A CA 1
ATOM 687 C C . ASP A 1 93 ? 6.088 -2.440 -38.230 1.00 49.47 93 ASP A C 1
ATOM 689 O O . ASP A 1 93 ? 5.651 -1.792 -39.186 1.00 49.47 93 ASP A O 1
ATOM 693 N N . LEU A 1 94 ? 7.357 -2.337 -37.828 1.00 49.97 94 LEU A N 1
ATOM 694 C CA . LEU A 1 94 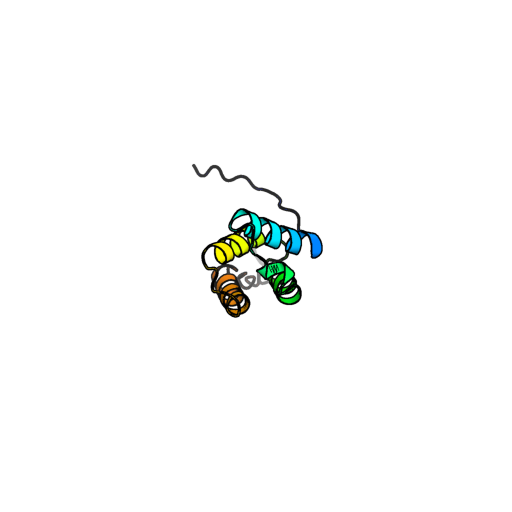? 8.420 -1.826 -38.674 1.00 49.97 94 LEU A CA 1
ATOM 695 C C . LEU A 1 94 ? 8.665 -2.933 -39.684 1.00 49.97 94 LEU A C 1
ATOM 697 O O . LEU A 1 94 ? 9.608 -3.711 -39.560 1.00 49.97 94 LEU A O 1
ATOM 701 N N . GLY A 1 95 ? 7.743 -2.988 -40.645 1.00 41.31 95 GLY A N 1
ATOM 702 C CA . GLY A 1 95 ? 7.802 -3.857 -41.790 1.00 41.31 95 GLY A CA 1
ATOM 703 C C . GLY A 1 95 ? 9.195 -3.765 -42.375 1.00 41.31 95 GLY A C 1
ATOM 704 O O . GLY A 1 95 ? 9.699 -2.681 -42.693 1.00 41.31 95 GLY A O 1
ATOM 705 N N . GLU A 1 96 ? 9.803 -4.935 -42.454 1.00 52.47 96 GLU A N 1
ATOM 706 C CA . GLU A 1 96 ? 10.991 -5.241 -43.213 1.00 52.47 96 GLU A CA 1
ATOM 707 C C . GLU A 1 96 ? 10.894 -4.565 -44.585 1.00 52.47 96 GLU A C 1
ATOM 709 O O . GLU A 1 96 ? 10.190 -5.005 -45.492 1.00 52.47 96 GLU A O 1
ATOM 714 N N . ARG A 1 97 ? 11.547 -3.407 -44.717 1.00 49.62 97 ARG A N 1
ATOM 715 C CA . ARG A 1 97 ? 11.762 -2.771 -46.010 1.00 49.62 97 ARG A CA 1
ATOM 716 C C . ARG A 1 97 ? 13.037 -3.347 -46.576 1.00 49.62 97 ARG A C 1
ATOM 718 O O . ARG A 1 97 ? 14.142 -2.899 -46.273 1.00 49.62 97 ARG A O 1
ATOM 725 N N . ASP A 1 98 ? 12.796 -4.382 -47.364 1.00 40.44 98 ASP A N 1
ATOM 726 C CA . ASP A 1 98 ? 13.691 -5.004 -48.314 1.00 40.44 98 ASP A CA 1
ATOM 727 C C . ASP A 1 98 ? 14.749 -4.056 -48.883 1.00 40.44 98 ASP A C 1
ATOM 729 O O . ASP A 1 98 ? 14.492 -2.946 -49.358 1.00 40.44 98 ASP A O 1
ATOM 733 N N . LYS A 1 99 ? 15.963 -4.596 -48.911 1.00 49.69 99 LYS A N 1
ATOM 734 C CA . LYS A 1 99 ? 17.050 -4.163 -49.775 1.00 49.69 99 LYS A CA 1
ATOM 735 C C . LYS A 1 99 ? 16.607 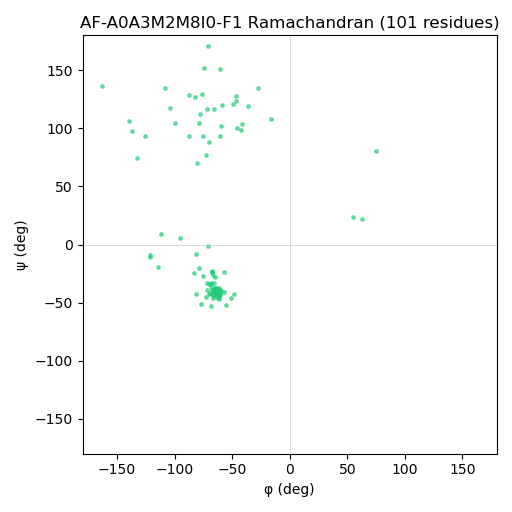-4.298 -51.236 1.00 49.69 99 LYS A C 1
ATOM 737 O O . LYS A 1 99 ? 16.682 -5.392 -51.781 1.00 49.69 99 LYS A O 1
ATOM 742 N N . ALA A 1 100 ? 16.239 -3.208 -51.902 1.00 44.66 100 ALA A N 1
ATOM 743 C CA . ALA A 1 100 ? 16.326 -3.123 -53.359 1.00 44.66 100 ALA A CA 1
ATOM 744 C C . ALA A 1 100 ? 16.248 -1.675 -53.862 1.00 44.66 100 ALA A C 1
ATOM 746 O O . ALA A 1 100 ? 15.376 -0.911 -53.465 1.00 44.66 100 ALA A O 1
ATOM 747 N N . ALA A 1 101 ? 17.127 -1.379 -54.820 1.00 44.25 101 ALA A N 1
ATOM 748 C CA . ALA A 1 101 ? 17.074 -0.272 -55.772 1.00 44.25 101 ALA A CA 1
ATOM 749 C C . ALA A 1 101 ? 17.400 1.142 -55.250 1.00 44.25 101 ALA A C 1
ATOM 751 O O . ALA A 1 101 ? 16.544 2.012 -55.124 1.00 44.25 101 ALA A O 1
ATOM 752 N N . PHE A 1 102 ? 18.700 1.412 -55.133 1.00 35.66 102 PHE A N 1
ATOM 753 C CA . PHE A 1 102 ? 19.253 2.575 -55.829 1.00 35.66 102 PHE A CA 1
ATOM 754 C C . PHE A 1 102 ? 20.427 2.078 -56.684 1.00 35.66 102 PHE A C 1
ATOM 756 O O . PHE A 1 102 ? 21.529 1.857 -56.183 1.00 35.66 102 PHE A O 1
ATOM 763 N N . VAL A 1 103 ? 20.119 1.775 -57.947 1.00 46.25 103 VAL A N 1
ATOM 764 C CA . VAL A 1 103 ? 21.062 1.804 -59.074 1.00 46.25 103 VAL A CA 1
ATOM 765 C C . VAL A 1 103 ? 20.757 3.090 -59.820 1.00 46.25 103 VAL A C 1
ATOM 767 O O . VAL A 1 103 ? 19.545 3.347 -60.006 1.00 46.25 103 VAL A O 1
#

Organism: NCBI:txid2483351

Sequence (103 aa):
MLNARLLDLDVLDVEGAVAMLEETLRIADPDDTRIPADPVGAAELARVCGYLPLALQIAAALLAEDPDHTPAVRSALKDLARAHLIERGTTPDLGERDKAAFV

Secondary structure (DSSP, 8-state):
---------PPPPHHHHHHHHHHHHHHH-TT--HHHH-HHHHHHHHHHTTT-HHHHHHHHHHHHH-TT-SSTHHHHHHHHHHHHS------------------

Nearest PDB structures (foldseek):
  6j5v-assembly1_A  TM=7.150E-01  e=2.707E+00  Arabidopsis thaliana

Solvent-accessible surface area (backbone atoms only — not comparable to full-atom values): 6420 Å² total; per-residue (Å²): 133,87,89,79,75,92,73,88,72,68,70,44,54,71,66,58,32,39,51,49,38,42,50,52,31,30,74,73,37,77,82,62,52,67,46,84,74,34,57,68,61,35,49,52,50,28,57,75,39,64,23,27,62,71,49,41,52,53,54,27,52,59,48,57,75,42,82,83,55,79,76,45,55,68,53,52,48,51,53,47,49,64,72,65,53,70,76,78,65,77,73,75,81,80,66,85,77,73,94,75,85,91,125

pLDDT: mean 71.47, std 18.06, range [35.66, 93.25]

Radius of gyration: 19.64 Å; Cα contacts (8 Å, |Δi|>4): 70; chains: 1; bounding box: 36×35×72 Å